Protein AF-0000000071935186 (afdb_homodimer)

Organism: Trichonephila clavipes (NCBI:txid2585209)

Radius of gyration: 25.51 Å; Cα contacts (8 Å, |Δi|>4): 191; chains: 2; bounding box: 42×83×51 Å

InterPro domains:
  IPR032135 Helix-turn-helix domain (DUF4817) [PF16087] (6-55)

pLDDT: mean 78.88, std 28.92, range [22.95, 98.81]

Structure (mmCIF, N/CA/C/O backbone):
data_AF-0000000071935186-model_v1
#
loop_
_entity.id
_entity.type
_entity.pdbx_description
1 polymer 'DUF4817 domain-containing protein'
#
loop_
_atom_site.group_PDB
_atom_site.id
_atom_site.type_symbol
_atom_site.label_atom_id
_atom_site.label_alt_id
_atom_site.label_comp_id
_atom_site.label_asym_id
_atom_site.label_entity_id
_atom_site.label_seq_id
_atom_site.pdbx_PDB_ins_code
_atom_site.Cartn_x
_atom_site.Cartn_y
_atom_site.Cartn_z
_atom_site.occupancy
_atom_site.B_iso_or_equiv
_atom_site.auth_seq_id
_atom_site.auth_comp_id
_atom_site.auth_asym_id
_atom_site.auth_atom_id
_atom_site.pdbx_PDB_model_num
ATOM 1 N N . MET A 1 1 ? -17.812 2.852 3.682 1 84.75 1 MET A N 1
ATOM 2 C CA . MET A 1 1 ? -16.516 3.471 3.885 1 84.75 1 MET A CA 1
ATOM 3 C C . MET A 1 1 ? -15.438 2.414 4.109 1 84.75 1 MET A C 1
ATOM 5 O O . MET A 1 1 ? -15.703 1.366 4.703 1 84.75 1 MET A O 1
ATOM 9 N N . TYR A 1 2 ? -14.375 2.479 3.439 1 95.25 2 TYR A N 1
ATOM 10 C CA . TYR A 1 2 ? -13.266 1.542 3.615 1 95.25 2 TYR A CA 1
ATOM 11 C C . TYR A 1 2 ? -12.367 1.97 4.77 1 95.25 2 TYR A C 1
ATOM 13 O O . TYR A 1 2 ? -12.078 3.156 4.93 1 95.25 2 TYR A O 1
ATOM 21 N N . THR A 1 3 ? -12.078 1.027 5.641 1 96.5 3 THR A N 1
ATOM 22 C CA . THR A 1 3 ? -11.125 1.294 6.711 1 96.5 3 THR A CA 1
ATOM 23 C C . THR A 1 3 ? -9.703 1.368 6.164 1 96.5 3 THR A C 1
ATOM 25 O O . THR A 1 3 ? -9.461 1.026 5.008 1 96.5 3 THR A O 1
ATOM 28 N N . ASN A 1 4 ? -8.766 1.813 7.07 1 96.88 4 ASN A N 1
ATOM 29 C CA . ASN A 1 4 ? -7.359 1.774 6.691 1 96.88 4 ASN A CA 1
ATOM 30 C C . ASN A 1 4 ? -6.906 0.355 6.363 1 96.88 4 ASN A C 1
ATOM 32 O O . ASN A 1 4 ? -6.148 0.146 5.414 1 96.88 4 ASN A O 1
ATOM 36 N N . GLY A 1 5 ? -7.375 -0.571 7.098 1 97.81 5 GLY A N 1
ATOM 37 C CA . GLY A 1 5 ? -7.059 -1.968 6.844 1 97.81 5 GLY A CA 1
ATOM 38 C C . GLY A 1 5 ? -7.559 -2.457 5.5 1 97.81 5 GLY A C 1
ATOM 39 O O . GLY A 1 5 ? -6.891 -3.252 4.832 1 97.81 5 GLY A O 1
ATOM 40 N N . ASP A 1 6 ? -8.719 -1.934 5.098 1 98.06 6 ASP A N 1
ATOM 41 C CA . ASP A 1 6 ? -9.258 -2.289 3.789 1 98.06 6 ASP A CA 1
ATOM 42 C C . ASP A 1 6 ? -8.344 -1.8 2.666 1 98.06 6 ASP A C 1
ATOM 44 O O . ASP A 1 6 ? -8.023 -2.555 1.746 1 98.06 6 ASP A O 1
ATOM 48 N N . TYR A 1 7 ? -7.977 -0.547 2.832 1 98 7 TYR A N 1
ATOM 49 C CA . TYR A 1 7 ? -7.102 0.028 1.815 1 98 7 TYR A CA 1
ATOM 50 C C . TYR A 1 7 ? -5.77 -0.709 1.761 1 98 7 TYR A C 1
ATOM 52 O O . TYR A 1 7 ? -5.25 -0.981 0.676 1 98 7 TYR A O 1
ATOM 60 N N . CYS A 1 8 ? -5.25 -1.02 2.906 1 98.62 8 CYS A N 1
ATOM 61 C CA . CYS A 1 8 ? -4 -1.77 2.949 1 98.62 8 CYS A CA 1
ATOM 62 C C . CYS A 1 8 ? -4.137 -3.102 2.223 1 98.62 8 CYS A C 1
ATOM 64 O O . CYS A 1 8 ? -3.283 -3.463 1.413 1 98.62 8 CYS A O 1
ATOM 66 N N . GLU A 1 9 ? -5.23 -3.826 2.455 1 98.62 9 GLU A N 1
ATOM 67 C CA . GLU A 1 9 ? -5.461 -5.109 1.802 1 98.62 9 GLU A CA 1
ATOM 68 C C . GLU A 1 9 ? -5.621 -4.941 0.294 1 98.62 9 GLU A C 1
ATOM 70 O O . GLU A 1 9 ? -5.172 -5.789 -0.482 1 98.62 9 GLU A O 1
ATOM 75 N N . MET A 1 10 ? -6.242 -3.828 -0.077 1 98.62 10 MET A N 1
ATOM 76 C CA . MET A 1 10 ? -6.387 -3.547 -1.502 1 98.62 10 MET A CA 1
ATOM 77 C C . MET A 1 10 ? -5.023 -3.492 -2.186 1 98.62 10 MET A C 1
ATOM 79 O O . MET A 1 10 ? -4.824 -4.113 -3.232 1 98.62 10 MET A O 1
ATOM 83 N N . VAL A 1 11 ? -4.102 -2.811 -1.555 1 98.81 11 VAL A N 1
ATOM 84 C CA . VAL A 1 11 ? -2.779 -2.621 -2.141 1 98.81 11 VAL A CA 1
ATOM 85 C C . VAL A 1 11 ? -2.006 -3.936 -2.107 1 98.81 11 VAL A C 1
ATOM 87 O O . VAL A 1 11 ? -1.393 -4.328 -3.104 1 98.81 11 VAL A O 1
ATOM 90 N N . LEU A 1 12 ? -2.057 -4.652 -1.034 1 98.75 12 LEU A N 1
ATOM 91 C CA . LEU A 1 12 ? -1.338 -5.91 -0.873 1 98.75 12 LEU A CA 1
ATOM 92 C C . LEU A 1 12 ? -1.823 -6.949 -1.881 1 98.75 12 LEU A C 1
ATOM 94 O O . LEU A 1 12 ? -1.016 -7.633 -2.512 1 98.75 12 LEU A O 1
ATOM 98 N N . LEU A 1 13 ? -3.119 -7.004 -2.055 1 98.81 13 LEU A N 1
ATOM 99 C CA . LEU A 1 13 ? -3.678 -8.008 -2.957 1 98.81 13 LEU A CA 1
ATOM 100 C C . LEU A 1 13 ? -3.393 -7.645 -4.41 1 98.81 13 LEU A C 1
ATOM 102 O O . LEU A 1 13 ? -3.195 -8.531 -5.246 1 98.81 13 LEU A O 1
ATOM 106 N N . TYR A 1 14 ? -3.402 -6.324 -4.645 1 98.75 14 TYR A N 1
ATOM 107 C CA . TYR A 1 14 ? -2.982 -5.887 -5.969 1 98.75 14 TYR A CA 1
ATOM 108 C C . TYR A 1 14 ? -1.567 -6.359 -6.277 1 98.75 14 TYR A C 1
ATOM 110 O O . TYR A 1 14 ? -1.297 -6.852 -7.375 1 98.75 14 TYR A O 1
ATOM 118 N N . GLY A 1 15 ? -0.669 -6.297 -5.34 1 98.56 15 GLY A N 1
ATOM 119 C CA . GLY A 1 15 ? 0.665 -6.859 -5.477 1 98.56 15 GLY A CA 1
ATOM 120 C C . GLY A 1 15 ? 0.664 -8.375 -5.613 1 98.56 15 GLY A C 1
ATOM 121 O O . GLY A 1 15 ? 1.336 -8.922 -6.488 1 98.56 15 GLY A O 1
ATOM 122 N N . GLN A 1 16 ? -0.074 -9.008 -4.805 1 98.62 16 GLN A N 1
ATOM 123 C CA . GLN A 1 16 ? -0.138 -10.461 -4.789 1 98.62 16 GLN A CA 1
ATOM 124 C C . GLN A 1 16 ? -0.593 -11.008 -6.141 1 98.62 16 GLN A C 1
ATOM 126 O O . GLN A 1 16 ? -0.155 -12.078 -6.562 1 98.62 16 GLN A O 1
ATOM 131 N N . CYS A 1 17 ? -1.365 -10.188 -6.781 1 98.31 17 CYS A N 1
ATOM 132 C CA . CYS A 1 17 ? -1.909 -10.594 -8.07 1 98.31 17 CYS A CA 1
ATOM 133 C C . CYS A 1 17 ? -1.073 -10.031 -9.219 1 98.31 17 CYS A C 1
ATOM 135 O O . CYS A 1 17 ? -1.586 -9.812 -10.312 1 98.31 17 CYS A O 1
ATOM 137 N N . ASN A 1 18 ? 0.106 -9.742 -8.953 1 97.31 18 ASN A N 1
ATOM 138 C CA . ASN A 1 18 ? 1.025 -9.211 -9.961 1 97.31 18 ASN A CA 1
ATOM 139 C C . ASN A 1 18 ? 0.45 -7.98 -10.656 1 97.31 18 ASN A C 1
ATOM 141 O O . ASN A 1 18 ? 0.549 -7.852 -11.875 1 97.31 18 ASN A O 1
ATOM 145 N N . ARG A 1 19 ? -0.288 -7.199 -9.961 1 97.19 19 ARG A N 1
ATOM 146 C CA . ARG A 1 19 ? -0.79 -5.891 -10.367 1 97.19 19 ARG A CA 1
ATOM 147 C C . ARG A 1 19 ? -1.906 -6.023 -11.398 1 97.19 19 ARG A C 1
ATOM 149 O O . ARG A 1 19 ? -2.072 -5.156 -12.258 1 97.19 19 ARG A O 1
ATOM 156 N N . ASP A 1 20 ? -2.57 -7.191 -11.305 1 97.81 20 ASP A N 1
ATOM 157 C CA . ASP A 1 20 ? -3.809 -7.359 -12.062 1 97.81 20 ASP A CA 1
ATOM 158 C C . ASP A 1 20 ? -5.012 -6.883 -11.25 1 97.81 20 ASP A C 1
ATOM 160 O O . ASP A 1 20 ? -5.41 -7.527 -10.273 1 97.81 20 ASP A O 1
ATOM 164 N N . LYS A 1 21 ? -5.559 -5.832 -11.734 1 96.38 21 LYS A N 1
ATOM 165 C CA . LYS A 1 21 ? -6.633 -5.18 -10.984 1 96.38 21 LYS A CA 1
ATOM 166 C C . LYS A 1 21 ? -7.848 -6.094 -10.859 1 96.38 21 LYS A C 1
ATOM 168 O O . LYS A 1 21 ? -8.477 -6.148 -9.797 1 96.38 21 LYS A O 1
ATOM 173 N N . ARG A 1 22 ? -8.164 -6.805 -11.922 1 97.31 22 ARG A N 1
ATOM 174 C CA . ARG A 1 22 ? -9.336 -7.68 -11.914 1 97.31 22 ARG A CA 1
ATOM 175 C C . ARG A 1 22 ? -9.148 -8.836 -10.938 1 97.31 22 ARG A C 1
ATOM 177 O O . ARG A 1 22 ? -10.047 -9.148 -10.156 1 97.31 22 ARG A O 1
ATOM 184 N N . GLU A 1 23 ? -8 -9.406 -11.008 1 98.31 23 GLU A N 1
ATOM 185 C CA . GLU A 1 23 ? -7.715 -10.516 -10.102 1 98.31 23 GLU A CA 1
ATOM 186 C C . GLU A 1 23 ? -7.676 -10.047 -8.648 1 98.31 23 GLU A C 1
ATOM 188 O O . GLU A 1 23 ? -8.133 -10.758 -7.75 1 98.31 23 GLU A O 1
ATOM 193 N N . ALA A 1 24 ? -7.152 -8.859 -8.438 1 98.56 24 ALA A N 1
ATOM 194 C CA . ALA A 1 24 ? -7.039 -8.32 -7.086 1 98.56 24 ALA A CA 1
ATOM 195 C C . ALA A 1 24 ? -8.414 -8.133 -6.453 1 98.56 24 ALA A C 1
ATOM 197 O O . ALA A 1 24 ? -8.617 -8.484 -5.289 1 98.56 24 ALA A O 1
ATOM 198 N N . VAL A 1 25 ? -9.367 -7.586 -7.215 1 98.44 25 VAL A N 1
ATOM 199 C CA . VAL A 1 25 ? -10.711 -7.332 -6.699 1 98.44 25 VAL A CA 1
ATOM 200 C C . VAL A 1 25 ? -11.422 -8.656 -6.434 1 98.44 25 VAL A C 1
ATOM 202 O O . VAL A 1 25 ? -12.102 -8.805 -5.414 1 98.44 25 VAL A O 1
ATOM 205 N N . ARG A 1 26 ? -11.258 -9.617 -7.324 1 98.44 26 ARG A N 1
ATOM 206 C CA . ARG A 1 26 ? -11.844 -10.938 -7.141 1 98.44 26 ARG A CA 1
ATOM 207 C C . ARG A 1 26 ? -11.289 -11.609 -5.891 1 98.44 26 ARG A C 1
ATOM 209 O O . ARG A 1 26 ? -12.047 -12.164 -5.086 1 98.44 26 ARG A O 1
ATOM 216 N N . LEU A 1 27 ? -10.023 -11.523 -5.746 1 98.56 27 LEU A N 1
ATOM 217 C CA . LEU A 1 27 ? -9.375 -12.148 -4.598 1 98.56 27 LEU A CA 1
ATOM 218 C C . LEU A 1 27 ? -9.805 -11.477 -3.299 1 98.56 27 LEU A C 1
ATOM 220 O O . LEU A 1 27 ? -9.992 -12.148 -2.283 1 98.56 27 LEU A O 1
ATOM 224 N N . 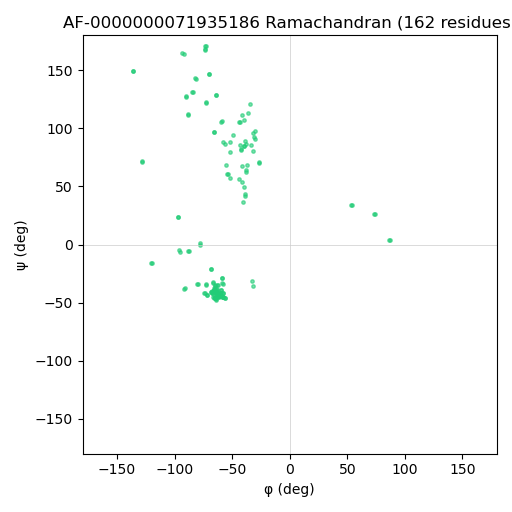TYR A 1 28 ? -9.938 -10.141 -3.324 1 98.56 28 TYR A N 1
ATOM 225 C CA . TYR A 1 28 ? -10.438 -9.43 -2.152 1 98.56 28 TYR A CA 1
ATOM 226 C C . TYR A 1 28 ? -11.805 -9.961 -1.729 1 98.56 28 TYR A C 1
ATOM 228 O O . TYR A 1 28 ? -12.039 -10.203 -0.542 1 98.56 28 TYR A O 1
ATOM 236 N N . ALA A 1 29 ? -12.68 -10.141 -2.67 1 98.44 29 ALA A N 1
ATOM 237 C CA . ALA A 1 29 ? -14.031 -10.625 -2.402 1 98.44 29 ALA A CA 1
ATOM 238 C C . ALA A 1 29 ? -14 -12.039 -1.821 1 98.44 29 ALA A C 1
ATOM 240 O O . ALA A 1 29 ? -14.805 -12.375 -0.949 1 98.44 29 ALA A O 1
ATOM 241 N N . ILE A 1 30 ? -13.117 -12.883 -2.301 1 98.5 30 ILE A N 1
ATOM 242 C CA . ILE A 1 30 ? -12.969 -14.258 -1.832 1 98.5 30 ILE A CA 1
ATOM 243 C C . ILE A 1 30 ? -12.453 -14.258 -0.395 1 98.5 30 ILE A C 1
ATOM 245 O O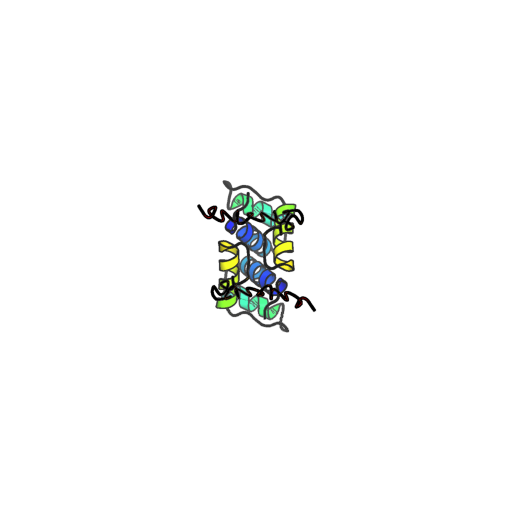 . ILE A 1 30 ? -12.969 -14.992 0.454 1 98.5 30 ILE A O 1
ATOM 249 N N . LYS A 1 31 ? -11.531 -13.383 -0.067 1 98.19 31 LYS A N 1
ATOM 250 C CA . LYS A 1 31 ? -10.867 -13.367 1.234 1 98.19 31 LYS A CA 1
ATOM 251 C C . LYS A 1 31 ? -11.734 -12.68 2.283 1 98.19 31 LYS A C 1
ATOM 253 O O . LYS A 1 31 ? -11.688 -13.031 3.465 1 98.19 31 LYS A O 1
ATOM 258 N N . PHE A 1 32 ? -12.438 -11.703 1.792 1 97.88 32 PHE A N 1
ATOM 259 C CA . PHE A 1 32 ? -13.242 -10.914 2.723 1 97.88 32 PHE A CA 1
ATOM 260 C C . PHE A 1 32 ? -14.68 -10.812 2.248 1 97.88 32 PHE A C 1
ATOM 262 O O . PHE A 1 32 ? -15.172 -9.719 1.945 1 97.88 32 PHE A O 1
ATOM 269 N N . PRO A 1 33 ? -15.492 -11.922 2.314 1 97.56 33 PRO A N 1
ATOM 270 C CA . PRO A 1 33 ? -16.828 -11.953 1.738 1 97.56 33 PRO A CA 1
ATOM 271 C C . PRO A 1 33 ? -17.812 -11.047 2.48 1 97.56 33 PRO A C 1
ATOM 273 O O . PRO A 1 33 ? -18.812 -10.594 1.901 1 97.56 33 PRO A O 1
ATOM 276 N N . SER A 1 34 ? -17.5 -10.734 3.684 1 97.19 34 SER A N 1
ATOM 277 C CA . SER A 1 34 ? -18.453 -9.977 4.492 1 97.19 34 SER A CA 1
ATOM 278 C C . SER A 1 34 ? -18.156 -8.484 4.449 1 97.19 34 SER A C 1
ATOM 280 O O . SER A 1 34 ? -18.906 -7.672 4.988 1 97.19 34 SER A O 1
ATOM 282 N N . ARG A 1 35 ? -17.094 -8.141 3.816 1 96.69 35 ARG A N 1
ATOM 283 C CA . ARG A 1 35 ? -16.719 -6.734 3.736 1 96.69 35 ARG A CA 1
ATOM 284 C C . ARG A 1 35 ? -17.266 -6.094 2.463 1 96.69 35 ARG A C 1
ATOM 286 O O . ARG A 1 35 ? -17.797 -6.785 1.6 1 96.69 35 ARG A O 1
ATOM 293 N N . ARG A 1 36 ? -17.234 -4.695 2.512 1 96.81 36 ARG A N 1
ATOM 294 C CA . ARG A 1 36 ? -17.516 -3.994 1.264 1 96.81 36 ARG A CA 1
ATOM 295 C C . ARG A 1 36 ? -16.453 -4.293 0.219 1 96.81 36 ARG A C 1
ATOM 297 O O . ARG A 1 36 ? -15.25 -4.203 0.506 1 96.81 36 ARG A O 1
ATOM 304 N N . HIS A 1 37 ? -16.922 -4.691 -0.961 1 97.69 37 HIS A N 1
ATOM 305 C CA . HIS A 1 37 ? -15.969 -5.027 -2.021 1 97.69 37 HIS A CA 1
ATOM 306 C C . HIS A 1 37 ? -15.641 -3.805 -2.869 1 97.69 37 HIS A C 1
ATOM 308 O O . HIS A 1 37 ? -16.547 -3.117 -3.355 1 97.69 37 HIS A O 1
ATOM 314 N N . PRO A 1 38 ? -14.375 -3.549 -2.996 1 97.62 38 PRO A N 1
ATOM 315 C CA . PRO A 1 38 ? -14 -2.426 -3.859 1 97.62 38 PRO A CA 1
ATOM 316 C C . PRO A 1 38 ? -14.25 -2.713 -5.34 1 97.62 38 PRO A C 1
ATOM 318 O O . PRO A 1 38 ? -14.164 -3.865 -5.77 1 97.62 38 PRO A O 1
ATOM 321 N N . SER A 1 39 ? -14.586 -1.686 -6.043 1 96.69 39 SER A N 1
ATOM 322 C CA . SER A 1 39 ? -14.555 -1.789 -7.496 1 96.69 39 SER A CA 1
ATOM 323 C C . SER A 1 39 ? -13.125 -1.791 -8.023 1 96.69 39 SER A C 1
ATOM 325 O O . SER A 1 39 ? -12.18 -1.485 -7.285 1 96.69 39 SER A O 1
ATOM 327 N N . TYR A 1 40 ? -12.984 -2.131 -9.289 1 95.81 40 TYR A N 1
ATOM 328 C CA . TYR A 1 40 ? -11.672 -2.064 -9.93 1 95.81 40 TYR A CA 1
ATOM 329 C C . TYR A 1 40 ? -11.102 -0.655 -9.852 1 95.81 40 TYR A C 1
ATOM 331 O O . TYR A 1 40 ? -9.898 -0.476 -9.633 1 95.81 40 TYR A O 1
ATOM 339 N N . PHE A 1 41 ? -12.031 0.281 -9.922 1 95.25 41 PHE A N 1
ATOM 340 C CA . PHE A 1 41 ? -11.617 1.679 -9.922 1 95.25 41 PHE A CA 1
ATOM 341 C C . PHE A 1 41 ? -11.164 2.111 -8.531 1 95.25 41 PHE A C 1
ATOM 343 O O . PHE A 1 41 ? -10.156 2.807 -8.391 1 95.25 41 PHE A O 1
ATOM 350 N N . THR A 1 42 ? -11.914 1.67 -7.543 1 96.12 42 THR A N 1
ATOM 351 C CA . THR A 1 42 ? -11.562 2.016 -6.168 1 96.12 42 THR A CA 1
ATOM 352 C C . THR A 1 42 ? -10.18 1.467 -5.809 1 96.12 42 THR A C 1
ATOM 354 O O . THR A 1 42 ? -9.359 2.172 -5.215 1 96.12 42 THR A O 1
ATOM 357 N N . ASN A 1 43 ? -9.922 0.244 -6.223 1 97.5 43 ASN A N 1
ATOM 358 C CA . ASN A 1 43 ? -8.633 -0.38 -5.957 1 97.5 43 ASN A CA 1
ATOM 359 C C . ASN A 1 43 ? -7.5 0.348 -6.672 1 97.5 43 ASN A C 1
ATOM 361 O O . ASN A 1 43 ? -6.48 0.673 -6.059 1 97.5 43 ASN A O 1
ATOM 365 N N . ALA A 1 44 ? -7.754 0.637 -7.91 1 96.56 44 ALA A N 1
ATOM 366 C CA . ALA A 1 44 ? -6.742 1.318 -8.711 1 96.56 44 ALA A CA 1
ATOM 367 C C . ALA A 1 44 ? -6.438 2.703 -8.148 1 96.56 44 ALA A C 1
ATOM 369 O O . ALA A 1 44 ? -5.273 3.109 -8.078 1 96.56 44 ALA A O 1
ATOM 370 N N . SER A 1 45 ? -7.473 3.336 -7.762 1 96.81 45 SER A N 1
ATOM 371 C CA . SER A 1 45 ? -7.316 4.684 -7.223 1 96.81 45 SER A CA 1
ATOM 372 C C . SER A 1 45 ? -6.547 4.668 -5.91 1 96.81 45 SER A C 1
ATOM 374 O O . SER A 1 45 ? -5.73 5.559 -5.648 1 96.81 45 SER A O 1
ATOM 376 N N . ALA A 1 46 ? -6.812 3.705 -5.105 1 97.69 46 ALA A N 1
ATOM 377 C CA . ALA A 1 46 ? -6.109 3.58 -3.832 1 97.69 46 ALA A CA 1
ATOM 378 C C . ALA A 1 46 ? -4.609 3.396 -4.047 1 97.69 46 ALA A C 1
ATOM 380 O O . ALA A 1 46 ? -3.797 4.059 -3.398 1 97.69 46 ALA A O 1
ATOM 381 N N . VAL A 1 47 ? -4.273 2.541 -5.004 1 98.5 47 VAL A N 1
ATOM 382 C CA . VAL A 1 47 ? -2.871 2.26 -5.301 1 98.5 47 VAL A CA 1
ATOM 383 C C . VAL A 1 47 ? -2.207 3.506 -5.883 1 98.5 47 VAL A C 1
ATOM 385 O O . VAL A 1 47 ? -1.089 3.857 -5.496 1 98.5 47 VAL A O 1
ATOM 388 N N . GLN A 1 48 ? -2.912 4.145 -6.758 1 98.25 48 GLN A N 1
ATOM 389 C CA . GLN A 1 48 ? -2.377 5.348 -7.391 1 98.25 48 GLN A CA 1
ATOM 390 C C . GLN A 1 48 ? -2.145 6.453 -6.363 1 98.25 48 GLN A C 1
ATOM 392 O O . GLN A 1 48 ? -1.12 7.137 -6.398 1 98.25 48 GLN A O 1
ATOM 397 N N . ARG A 1 49 ? -3.076 6.598 -5.48 1 97.88 49 ARG A N 1
ATOM 398 C CA . ARG A 1 49 ? -2.936 7.625 -4.449 1 97.88 49 ARG A CA 1
ATOM 399 C C . ARG A 1 49 ? -1.752 7.324 -3.537 1 97.88 49 ARG A C 1
ATOM 401 O O . ARG A 1 49 ? -0.98 8.227 -3.197 1 97.88 49 ARG A O 1
ATOM 408 N N . LEU A 1 50 ? -1.619 6.082 -3.217 1 98.25 50 LEU A N 1
ATOM 409 C CA . LEU A 1 50 ? -0.478 5.68 -2.4 1 98.25 50 LEU A CA 1
ATOM 410 C C . LEU A 1 50 ? 0.834 6.012 -3.104 1 98.25 50 LEU A C 1
ATOM 412 O O . LEU A 1 50 ? 1.761 6.535 -2.482 1 98.25 50 LEU A O 1
ATOM 416 N N . HIS A 1 51 ? 0.859 5.758 -4.363 1 98.31 51 HIS A N 1
ATOM 417 C CA . HIS A 1 51 ? 2.059 5.988 -5.16 1 98.31 51 HIS A CA 1
ATOM 418 C C . HIS A 1 51 ? 2.383 7.477 -5.25 1 98.31 51 HIS A C 1
ATOM 420 O O . HIS A 1 51 ? 3.551 7.867 -5.191 1 98.31 51 HIS A O 1
ATOM 426 N N . GLN A 1 52 ? 1.347 8.312 -5.254 1 97.56 52 GLN A N 1
ATOM 427 C CA . GLN A 1 52 ? 1.524 9.734 -5.5 1 97.56 52 GLN A CA 1
ATOM 428 C C . GLN A 1 52 ? 1.731 10.5 -4.195 1 97.56 52 GLN A C 1
ATOM 430 O O . GLN A 1 52 ? 2.512 11.453 -4.145 1 97.56 52 GLN A O 1
ATOM 435 N N . THR A 1 53 ? 1.01 10.07 -3.125 1 96.06 53 THR A N 1
ATOM 436 C CA . THR A 1 53 ? 0.969 10.922 -1.942 1 96.06 53 THR A CA 1
ATOM 437 C C . THR A 1 53 ? 1.53 10.195 -0.727 1 96.06 53 THR A C 1
ATOM 439 O O . THR A 1 53 ? 1.805 10.812 0.304 1 96.06 53 THR A O 1
ATOM 442 N N . GLY A 1 54 ? 1.65 8.875 -0.816 1 97.19 54 GLY A N 1
ATOM 443 C CA . GLY A 1 54 ? 2.049 8.078 0.329 1 97.19 54 GLY A CA 1
ATOM 444 C C . GLY A 1 54 ? 0.882 7.664 1.206 1 97.19 54 GLY A C 1
ATOM 445 O O . GLY A 1 54 ? 1.071 7.016 2.238 1 97.19 54 GLY A O 1
ATOM 446 N N . SER A 1 55 ? -0.334 8.039 0.708 1 97.19 55 SER A N 1
ATOM 447 C CA . SER A 1 55 ? -1.562 7.746 1.44 1 97.19 55 SER A CA 1
ATOM 448 C C . SER A 1 55 ? -2.652 7.227 0.509 1 97.19 55 SER A C 1
ATOM 450 O O . SER A 1 55 ? -2.711 7.609 -0.661 1 97.19 55 SER A O 1
ATOM 452 N N . CYS A 1 56 ? -3.5 6.363 1.081 1 97.38 56 CYS A N 1
ATOM 453 C CA . CYS A 1 56 ? -4.625 5.863 0.296 1 97.38 56 CYS A CA 1
ATOM 454 C C . CYS A 1 56 ? -5.828 6.793 0.417 1 97.38 56 CYS A C 1
ATOM 456 O O . CYS A 1 56 ? -6.816 6.629 -0.3 1 97.38 56 CYS A O 1
ATOM 458 N N . HIS A 1 57 ? -5.695 7.785 1.265 1 93.31 57 HIS A N 1
ATOM 459 C CA . HIS A 1 57 ? -6.828 8.672 1.505 1 93.31 57 HIS A CA 1
ATOM 460 C C . HIS A 1 57 ? -6.922 9.75 0.427 1 93.31 57 HIS A C 1
ATOM 462 O O . HIS A 1 57 ? -5.902 10.273 -0.027 1 93.31 57 HIS A O 1
ATOM 468 N N . ARG A 1 58 ? -8.172 9.945 0.203 1 87.25 58 ARG A N 1
ATOM 469 C CA . ARG A 1 58 ? -8.422 11.086 -0.67 1 87.25 58 ARG A CA 1
ATOM 470 C C . ARG A 1 58 ? -8.172 12.406 0.063 1 87.25 58 ARG A C 1
ATOM 472 O O . ARG A 1 58 ? -8.539 12.547 1.23 1 87.25 58 ARG A O 1
ATOM 479 N N . ARG A 1 59 ? -7.309 13.203 -0.444 1 73.69 59 ARG A N 1
ATOM 480 C CA . ARG A 1 59 ? -7.152 14.523 0.151 1 73.69 59 ARG A CA 1
ATOM 481 C C . ARG A 1 59 ? -8.406 15.367 -0.042 1 73.69 59 ARG A C 1
ATOM 483 O O . ARG A 1 59 ? -8.938 15.453 -1.152 1 73.69 59 ARG A O 1
ATOM 490 N N . ILE A 1 60 ? -9.211 15.367 0.952 1 63.03 60 ILE A N 1
ATOM 491 C CA . ILE A 1 60 ? -10.328 16.297 0.834 1 63.03 60 ILE A CA 1
ATOM 492 C C . ILE A 1 60 ? -9.805 17.719 0.675 1 63.03 60 ILE A C 1
ATOM 494 O O . ILE A 1 60 ? -8.914 18.156 1.419 1 63.03 60 ILE A O 1
ATOM 498 N N . PRO A 1 61 ? -9.938 18.188 -0.552 1 56.41 61 PRO A N 1
ATOM 499 C CA . PRO A 1 61 ? -9.484 19.578 -0.671 1 56.41 61 PRO A CA 1
ATOM 500 C C . PRO A 1 61 ? -9.961 20.453 0.486 1 56.41 61 PRO A C 1
ATOM 502 O O . PRO A 1 61 ? -11.047 20.219 1.025 1 56.41 61 PRO A O 1
ATOM 505 N N . LEU A 1 62 ? -9 20.734 1.351 1 49.44 62 LEU A N 1
ATOM 506 C CA . LEU A 1 62 ? -9.422 21.75 2.309 1 49.44 62 LEU A CA 1
ATOM 507 C C . LEU A 1 62 ? -10.422 22.703 1.674 1 49.44 62 LEU A C 1
ATOM 509 O O . LEU A 1 62 ? -10.211 23.188 0.554 1 49.44 62 LEU A O 1
ATOM 513 N N . SER A 1 63 ? -11.641 22.344 1.856 1 49.91 63 SER A N 1
ATOM 514 C CA . SER A 1 63 ? -12.562 23.375 1.423 1 49.91 63 SER A CA 1
ATOM 515 C C . SER A 1 63 ? -11.953 24.766 1.618 1 49.91 63 SER A C 1
ATOM 517 O O . SER A 1 63 ? -11.453 25.078 2.697 1 49.91 63 SER A O 1
ATOM 519 N N . ARG A 1 64 ? -11.398 25.281 0.644 1 47.84 64 ARG A N 1
ATOM 520 C CA . ARG A 1 64 ? -10.984 26.672 0.733 1 47.84 64 ARG A CA 1
ATOM 521 C C . ARG A 1 64 ? -11.938 27.469 1.618 1 47.84 64 ARG A C 1
ATOM 523 O O . ARG A 1 64 ? -11.656 28.609 1.982 1 47.84 64 ARG A O 1
ATOM 530 N N . ASP A 1 65 ? -13.219 27 1.575 1 43.5 65 ASP A N 1
ATOM 531 C CA . ASP A 1 65 ? -14.203 27.953 2.08 1 43.5 65 ASP A CA 1
ATOM 532 C C . ASP A 1 65 ? -14.195 27.984 3.605 1 43.5 65 ASP A C 1
ATOM 534 O O . ASP A 1 65 ? -15.219 28.297 4.23 1 43.5 65 ASP A O 1
ATOM 538 N N . THR A 1 66 ? -13.367 27.25 4.246 1 40.81 66 THR A N 1
ATOM 539 C CA . THR A 1 66 ? -13.664 27.609 5.625 1 40.81 66 THR A CA 1
ATOM 540 C C . THR A 1 66 ? -13.531 29.125 5.828 1 40.81 66 THR A C 1
ATOM 542 O O . THR A 1 66 ? -12.438 29.688 5.668 1 40.81 66 THR A O 1
ATOM 545 N N . PRO A 1 67 ? -14.539 29.906 5.574 1 38 67 PRO A N 1
ATOM 546 C CA . PRO A 1 67 ? -14.516 31.328 5.93 1 38 67 PRO A CA 1
ATOM 547 C C . PRO A 1 67 ? -13.867 31.578 7.293 1 38 67 PRO A C 1
ATOM 549 O O . PRO A 1 67 ? -14.164 30.875 8.258 1 38 67 PRO A O 1
ATOM 552 N N . LEU A 1 68 ? -12.586 31.688 7.348 1 36 68 LEU A N 1
ATOM 553 C CA . LEU A 1 68 ? -12.047 32.312 8.562 1 36 68 LEU A CA 1
ATOM 554 C C . LEU A 1 68 ? -13.055 33.25 9.188 1 36 68 LEU A C 1
ATOM 556 O O . LEU A 1 68 ? -13.406 34.281 8.594 1 36 68 LEU A O 1
ATOM 560 N N . ALA A 1 69 ? -14.117 32.719 9.781 1 32.88 69 ALA A N 1
ATOM 561 C CA . ALA A 1 69 ? -14.977 33.594 10.57 1 32.88 69 ALA A CA 1
ATOM 562 C C . ALA A 1 69 ? -14.156 34.625 11.344 1 32.88 69 ALA A C 1
ATOM 564 O O . ALA A 1 69 ? -13.266 34.25 12.117 1 32.88 69 ALA A O 1
ATOM 565 N N . ASP A 1 70 ? -13.812 35.781 10.789 1 33.34 70 ASP A N 1
ATOM 566 C CA . ASP A 1 70 ? -13.398 37 11.477 1 33.34 70 ASP A CA 1
ATOM 567 C C . ASP A 1 70 ? -14.203 37.219 12.75 1 33.34 70 ASP A C 1
ATOM 569 O O . ASP A 1 70 ? -15.352 37.688 12.703 1 33.34 70 ASP A O 1
ATOM 573 N N . THR A 1 71 ? -14.438 36.219 13.539 1 30.12 71 THR A N 1
ATOM 574 C CA . THR A 1 71 ? -15.086 36.594 14.805 1 30.12 71 THR A CA 1
ATOM 575 C C . THR A 1 71 ? -14.297 37.656 15.539 1 30.12 71 THR A C 1
ATOM 577 O O . THR A 1 71 ? -13.203 37.375 16.062 1 30.12 71 THR A O 1
ATOM 580 N N . ARG A 1 72 ? -14.086 38.875 14.945 1 29.25 72 ARG A N 1
ATOM 581 C CA . ARG A 1 72 ? -13.867 40.125 15.664 1 29.25 72 ARG A CA 1
ATOM 582 C C . ARG A 1 72 ? -14.734 40.219 16.922 1 29.25 72 ARG A C 1
ATOM 584 O O . ARG A 1 72 ? -15.961 40.312 16.828 1 29.25 72 ARG A O 1
ATOM 591 N N . LEU A 1 73 ? -14.562 39.406 17.875 1 30.06 73 LEU A N 1
ATOM 592 C CA . LEU A 1 73 ? -15.078 39.656 19.203 1 30.06 73 LEU A CA 1
ATOM 593 C C . LEU A 1 73 ? -14.859 41.125 19.609 1 30.06 73 LEU A C 1
ATOM 595 O O . LEU A 1 73 ? -13.727 41.594 19.547 1 30.06 73 LEU A O 1
ATOM 599 N N . GLY A 1 74 ? -15.719 42.031 19.188 1 27.08 74 GLY A N 1
ATOM 600 C CA . GLY A 1 74 ? -15.938 43.406 19.625 1 27.08 74 GLY A CA 1
ATOM 601 C C . GLY A 1 74 ? -15.703 43.594 21.109 1 27.08 74 GLY A C 1
ATOM 602 O O . GLY A 1 74 ? -16.188 42.812 21.922 1 27.08 74 GLY A O 1
ATOM 603 N N . CYS A 1 75 ? -14.453 43.844 21.562 1 25.67 75 CYS A N 1
ATOM 604 C CA . CYS A 1 75 ? -14.141 44.344 22.891 1 25.67 75 CYS A CA 1
ATOM 605 C C . CYS A 1 75 ? -15.133 45.438 23.297 1 25.67 75 CYS A C 1
ATOM 607 O O . CYS A 1 75 ? -15.195 46.5 22.656 1 25.67 75 CYS A O 1
ATOM 609 N N . TYR A 1 76 ? -16.422 45.094 23.516 1 24.06 76 TYR A N 1
ATOM 610 C CA . TYR A 1 76 ? -17.359 46.094 24.062 1 24.06 76 TYR A CA 1
ATOM 611 C C . TYR A 1 76 ? -16.766 46.781 25.297 1 24.06 76 TYR A C 1
ATOM 613 O O . TYR A 1 76 ? -16.156 46.125 26.141 1 24.06 76 TYR A O 1
ATOM 621 N N . LYS A 1 77 ? -16.125 47.938 25.109 1 26.91 77 LYS A N 1
ATOM 622 C CA . LYS A 1 77 ? -15.719 48.938 26.062 1 26.91 77 LYS A CA 1
ATOM 623 C C . LYS A 1 77 ? -16.828 49.219 27.062 1 26.91 77 LYS A C 1
ATOM 625 O O . LYS A 1 77 ? -17.859 49.812 26.719 1 26.91 77 LYS A O 1
ATOM 630 N N . LEU A 1 78 ? -17.328 48.188 27.781 1 26.23 78 LEU A N 1
ATOM 631 C CA . LEU A 1 78 ? -18.219 48.594 28.859 1 26.23 78 LEU A CA 1
ATOM 632 C C . LEU A 1 78 ? -17.531 49.594 29.797 1 26.23 78 LEU A C 1
ATOM 634 O O . LEU A 1 78 ? -16.562 49.25 30.469 1 26.23 78 LEU A O 1
ATOM 638 N N . CYS A 1 79 ? -17.266 50.812 29.281 1 23.89 79 CYS A N 1
ATOM 639 C CA . CYS A 1 79 ? -17 51.938 30.156 1 23.89 79 CYS A CA 1
ATOM 640 C C . CYS A 1 79 ? -18.094 52.094 31.219 1 23.89 79 CYS A C 1
ATOM 642 O O . CYS A 1 79 ? -19.266 52.25 30.891 1 23.89 79 CYS A O 1
ATOM 644 N N . PRO A 1 80 ? -18 51.312 32.219 1 28.53 80 PRO A N 1
ATOM 645 C CA . PRO A 1 80 ? -18.938 51.656 33.312 1 28.53 80 PRO A CA 1
ATOM 646 C C . PRO A 1 80 ? -19.031 53.156 33.562 1 28.53 80 PRO A C 1
ATOM 648 O O . PRO A 1 80 ? -18.094 53.875 33.25 1 28.53 80 PRO A O 1
ATOM 651 N N . GLY A 1 81 ? -20.172 53.781 33.25 1 24.39 81 GLY A N 1
ATOM 652 C CA . GLY A 1 81 ? -20.594 55.125 33.719 1 24.39 81 GLY A CA 1
ATOM 653 C C . GLY A 1 81 ? -20.141 55.438 35.125 1 24.39 81 GLY A C 1
ATOM 654 O O . GLY A 1 81 ? -19.906 54.531 35.938 1 24.39 81 GLY A O 1
ATOM 655 N N . SER A 1 82 ? -19.391 56.469 35.25 1 26.94 82 SER A N 1
ATOM 656 C CA . SER A 1 82 ? -19.156 57.312 36.438 1 26.94 82 SER A CA 1
ATOM 657 C C . SER A 1 82 ? -20.438 57.562 37.219 1 26.94 82 SER A C 1
ATOM 659 O O . SER A 1 82 ? -20.406 58.125 38.312 1 26.94 82 SER A O 1
ATOM 661 N N . SER A 1 83 ? -21.453 56.656 37.406 1 23.75 83 SER A N 1
ATOM 662 C CA . SER A 1 83 ? -21.906 57.156 38.688 1 23.75 83 SER A CA 1
ATOM 663 C C . SER A 1 83 ? -20.953 56.781 39.844 1 23.75 83 SER A C 1
ATOM 665 O O . SER A 1 83 ? -20.219 55.812 39.719 1 23.75 83 SER A O 1
ATOM 667 N N . MET B 1 1 ? 16.172 9.133 1.927 1 84.75 1 MET B N 1
ATOM 668 C CA . MET B 1 1 ? 14.734 9.305 2.121 1 84.75 1 MET B CA 1
ATOM 669 C C . MET B 1 1 ? 13.945 8.547 1.059 1 84.75 1 MET B C 1
ATOM 671 O O . MET B 1 1 ? 14.398 8.414 -0.079 1 84.75 1 MET B O 1
ATOM 675 N N . TYR B 1 2 ? 12.961 7.809 1.434 1 95.44 2 TYR B N 1
ATOM 676 C CA . TYR B 1 2 ? 12.125 7.074 0.49 1 95.44 2 TYR B CA 1
ATOM 677 C C . TYR B 1 2 ? 11.016 7.961 -0.061 1 95.44 2 TYR B C 1
ATOM 679 O O . TYR B 1 2 ? 10.414 8.742 0.679 1 95.44 2 TYR B O 1
ATOM 687 N N . THR B 1 3 ? 10.875 7.945 -1.37 1 96.5 3 THR B N 1
ATOM 688 C CA . THR B 1 3 ? 9.773 8.664 -1.993 1 96.5 3 THR B CA 1
ATOM 689 C C . THR B 1 3 ? 8.453 7.93 -1.753 1 96.5 3 THR B C 1
ATOM 691 O O . THR B 1 3 ? 8.445 6.797 -1.272 1 96.5 3 THR B O 1
ATOM 694 N N . ASN B 1 4 ? 7.332 8.625 -2.129 1 96.81 4 ASN B N 1
ATOM 695 C CA . ASN B 1 4 ? 6.035 7.957 -2.08 1 96.81 4 ASN B CA 1
ATOM 696 C C . ASN B 1 4 ? 6.008 6.719 -2.971 1 96.81 4 ASN B C 1
ATOM 698 O O . ASN B 1 4 ? 5.449 5.688 -2.592 1 96.81 4 ASN B O 1
ATOM 702 N N . GLY B 1 5 ? 6.609 6.816 -4.09 1 97.88 5 GLY B N 1
ATOM 703 C CA . GLY B 1 5 ? 6.699 5.684 -4.996 1 97.88 5 GLY B CA 1
ATOM 704 C C . GLY B 1 5 ? 7.465 4.512 -4.41 1 97.88 5 GLY B C 1
ATOM 705 O O . GLY B 1 5 ? 7.105 3.354 -4.641 1 97.88 5 GLY B O 1
ATOM 706 N N . ASP B 1 6 ? 8.492 4.836 -3.619 1 98.06 6 ASP B N 1
ATOM 707 C CA . ASP B 1 6 ? 9.258 3.781 -2.957 1 98.06 6 ASP B CA 1
ATOM 708 C C . ASP B 1 6 ? 8.391 3.016 -1.962 1 98.06 6 ASP B C 1
ATOM 710 O O . ASP B 1 6 ? 8.391 1.782 -1.953 1 98.06 6 ASP B O 1
ATOM 714 N N . TYR B 1 7 ? 7.684 3.824 -1.194 1 98.06 7 TYR B N 1
ATOM 715 C CA . TYR B 1 7 ? 6.816 3.199 -0.201 1 98.06 7 TYR B CA 1
ATOM 716 C C . TYR B 1 7 ? 5.738 2.357 -0.872 1 98.06 7 TYR B C 1
ATOM 718 O O . TYR B 1 7 ? 5.438 1.251 -0.422 1 98.06 7 TYR B O 1
ATOM 726 N N . CYS B 1 8 ? 5.188 2.875 -1.909 1 98.62 8 CYS B N 1
ATOM 727 C CA . CYS B 1 8 ? 4.18 2.117 -2.645 1 98.62 8 CYS B CA 1
ATOM 728 C C . CYS B 1 8 ? 4.746 0.792 -3.139 1 98.62 8 CYS B C 1
ATOM 730 O O . CYS B 1 8 ? 4.121 -0.256 -2.973 1 98.62 8 CYS B O 1
ATOM 732 N N . GLU B 1 9 ? 5.961 0.809 -3.701 1 98.69 9 GLU B N 1
ATOM 733 C CA . GLU B 1 9 ? 6.598 -0.407 -4.195 1 98.69 9 GLU B CA 1
ATOM 734 C C . GLU B 1 9 ? 6.887 -1.381 -3.057 1 98.69 9 GLU B C 1
ATOM 736 O O . GLU B 1 9 ? 6.77 -2.596 -3.229 1 98.69 9 GLU B O 1
ATOM 741 N N . MET B 1 10 ? 7.23 -0.803 -1.906 1 98.69 10 MET B N 1
ATOM 742 C CA . MET B 1 10 ? 7.465 -1.649 -0.74 1 98.69 10 MET B CA 1
ATOM 743 C C . MET B 1 10 ? 6.227 -2.48 -0.414 1 98.69 10 MET B C 1
ATOM 745 O O . MET B 1 10 ? 6.324 -3.689 -0.206 1 98.69 10 MET B O 1
ATOM 749 N N . VAL B 1 11 ? 5.09 -1.83 -0.439 1 98.81 11 VAL B N 1
ATOM 750 C CA . VAL B 1 11 ? 3.846 -2.494 -0.071 1 98.81 11 VAL B CA 1
ATOM 751 C C . VAL B 1 11 ? 3.445 -3.484 -1.163 1 98.81 11 VAL B C 1
ATOM 753 O O . VAL B 1 11 ? 3.082 -4.625 -0.873 1 98.81 11 VAL B O 1
ATOM 756 N N . LEU B 1 12 ? 3.553 -3.113 -2.396 1 98.75 12 LEU B N 1
ATOM 757 C CA . LEU B 1 12 ? 3.174 -3.959 -3.525 1 98.75 12 LEU B CA 1
ATOM 758 C C . LEU B 1 12 ? 4.031 -5.219 -3.57 1 98.75 12 LEU B C 1
ATOM 760 O O . LEU B 1 12 ? 3.51 -6.32 -3.762 1 98.75 12 LEU B O 1
ATOM 764 N N . LEU B 1 13 ? 5.309 -5.047 -3.342 1 98.81 13 LEU B N 1
ATOM 765 C CA . LEU B 1 13 ? 6.211 -6.188 -3.426 1 98.81 13 LEU B CA 1
ATOM 766 C C . LEU B 1 13 ? 6.02 -7.125 -2.236 1 98.81 13 LEU B C 1
ATOM 768 O O . LEU B 1 13 ? 6.16 -8.344 -2.371 1 98.81 13 LEU B O 1
ATOM 772 N N . TYR B 1 14 ? 5.707 -6.492 -1.103 1 98.75 14 TYR B N 1
ATOM 773 C CA . TYR B 1 14 ? 5.348 -7.316 0.046 1 98.75 14 TYR B CA 1
ATOM 774 C C . TYR B 1 14 ? 4.152 -8.211 -0.274 1 98.75 14 TYR B C 1
ATOM 776 O O . TYR B 1 14 ? 4.152 -9.398 0.049 1 98.75 14 TYR B O 1
ATOM 784 N N . GLY B 1 15 ? 3.166 -7.695 -0.954 1 98.56 15 GLY B N 1
ATOM 785 C CA . GLY B 1 15 ? 2.049 -8.492 -1.443 1 98.56 15 GLY B CA 1
ATOM 786 C C . GLY B 1 15 ? 2.459 -9.516 -2.479 1 98.56 15 GLY B C 1
ATOM 787 O O . GLY B 1 15 ? 2.059 -10.68 -2.398 1 98.56 15 GLY B O 1
ATOM 788 N N . GLN B 1 16 ? 3.232 -9.109 -3.391 1 98.62 16 GLN B N 1
ATOM 789 C CA . GLN B 1 16 ? 3.67 -9.977 -4.477 1 98.62 16 GLN B CA 1
ATOM 790 C C . GLN B 1 16 ? 4.414 -11.203 -3.941 1 98.62 16 GLN B C 1
ATOM 792 O O . GLN B 1 16 ? 4.32 -12.289 -4.512 1 98.62 16 GLN B O 1
ATOM 797 N N . CYS B 1 17 ? 5.023 -10.969 -2.816 1 98.31 17 CYS B N 1
ATOM 798 C CA . CYS B 1 17 ? 5.805 -12.031 -2.199 1 98.31 17 CYS B CA 1
ATOM 799 C C . CYS B 1 17 ? 4.996 -12.758 -1.131 1 98.31 17 CYS B C 1
ATOM 801 O O . CYS B 1 17 ? 5.559 -13.305 -0.182 1 98.31 17 CYS B O 1
ATOM 803 N N . ASN B 1 18 ? 3.758 -12.703 -1.228 1 97.25 18 ASN B N 1
ATOM 804 C CA . ASN B 1 18 ? 2.859 -13.359 -0.288 1 97.25 18 ASN B CA 1
ATOM 805 C C . ASN B 1 18 ? 3.174 -12.977 1.154 1 97.25 18 ASN B C 1
ATOM 807 O O . ASN B 1 18 ? 3.191 -13.828 2.043 1 97.25 18 ASN B O 1
ATOM 8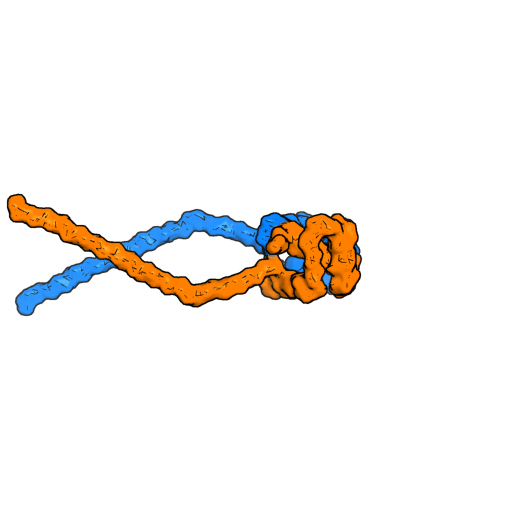11 N N . ARG B 1 19 ? 3.596 -11.781 1.384 1 97.19 19 ARG B N 1
ATOM 812 C CA . ARG B 1 19 ? 3.779 -11.141 2.682 1 97.19 19 ARG B CA 1
ATOM 813 C C . ARG B 1 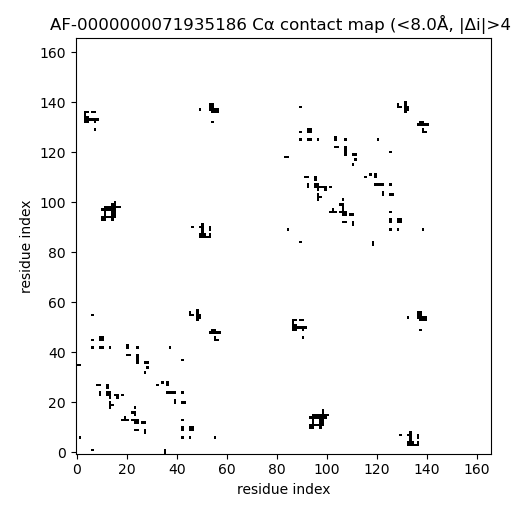19 ? 5.004 -11.695 3.398 1 97.19 19 ARG B C 1
ATOM 815 O O . ARG B 1 19 ? 5.039 -11.742 4.629 1 97.19 19 ARG B O 1
ATOM 822 N N . ASP B 1 20 ? 5.941 -12.172 2.559 1 97.75 20 ASP B N 1
ATOM 823 C CA . ASP B 1 20 ? 7.262 -12.508 3.08 1 97.75 20 ASP B CA 1
ATOM 824 C C . ASP B 1 20 ? 8.195 -11.297 3.045 1 97.75 20 ASP B C 1
ATOM 826 O O . ASP B 1 20 ? 8.625 -10.867 1.972 1 97.75 20 ASP B O 1
ATOM 830 N N . LYS B 1 21 ? 8.492 -10.867 4.199 1 96.31 21 LYS B N 1
ATOM 831 C CA . LYS B 1 21 ? 9.266 -9.633 4.324 1 96.31 21 LYS B CA 1
ATOM 832 C C . LYS B 1 21 ? 10.648 -9.781 3.701 1 96.31 21 LYS B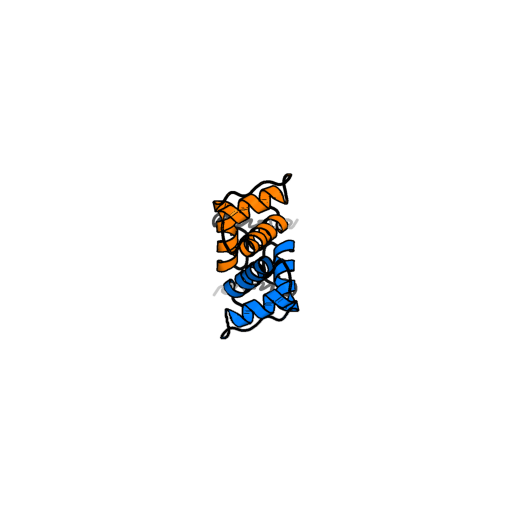 C 1
ATOM 834 O O . LYS B 1 21 ? 11.141 -8.859 3.049 1 96.31 21 LYS B O 1
ATOM 839 N N . ARG B 1 22 ? 11.281 -10.93 3.904 1 97.31 22 ARG B N 1
ATOM 840 C CA . ARG B 1 22 ? 12.625 -11.164 3.391 1 97.31 22 ARG B CA 1
ATOM 841 C C . ARG B 1 22 ? 12.633 -11.195 1.865 1 97.31 22 ARG B C 1
ATOM 843 O O . ARG B 1 22 ? 13.484 -10.57 1.227 1 97.31 22 ARG B O 1
ATOM 850 N N . GLU B 1 23 ? 11.68 -11.906 1.364 1 98.31 23 GLU B N 1
ATOM 851 C CA . GLU B 1 23 ? 11.586 -11.992 -0.09 1 98.31 23 GLU B CA 1
ATOM 852 C C . GLU B 1 23 ? 11.258 -10.641 -0.705 1 98.31 23 GLU B C 1
ATOM 854 O O . GLU B 1 23 ? 11.766 -10.289 -1.77 1 98.31 23 GLU B O 1
ATOM 859 N N . ALA B 1 24 ? 10.406 -9.875 -0.035 1 98.56 24 ALA B N 1
ATOM 860 C CA . ALA B 1 24 ? 9.992 -8.57 -0.542 1 98.56 24 ALA B CA 1
ATOM 861 C C . ALA B 1 24 ? 11.188 -7.625 -0.655 1 98.56 24 ALA B C 1
ATOM 863 O O . ALA B 1 24 ? 11.344 -6.926 -1.659 1 98.56 24 ALA B O 1
ATOM 864 N N . VAL B 1 25 ? 12.055 -7.602 0.372 1 98.44 25 VAL B N 1
ATOM 865 C CA . VAL B 1 25 ? 13.211 -6.711 0.384 1 98.44 25 VAL B CA 1
ATOM 866 C C . VAL B 1 25 ? 14.211 -7.141 -0.687 1 98.44 25 VAL B C 1
ATOM 868 O O . VAL B 1 25 ? 14.773 -6.305 -1.394 1 98.44 25 VAL B O 1
ATOM 871 N N . ARG B 1 26 ? 14.414 -8.438 -0.825 1 98.44 26 ARG B N 1
ATOM 872 C CA . ARG B 1 26 ? 15.297 -8.969 -1.86 1 98.44 26 ARG B CA 1
ATOM 873 C C . ARG B 1 26 ? 14.789 -8.602 -3.25 1 98.44 26 ARG B C 1
ATOM 875 O O . ARG B 1 26 ? 15.562 -8.148 -4.098 1 98.44 26 ARG B O 1
ATOM 882 N N . LEU B 1 27 ? 13.539 -8.773 -3.436 1 98.56 27 LEU B N 1
ATOM 883 C CA . LEU B 1 27 ? 12.945 -8.477 -4.73 1 98.56 27 LEU B CA 1
ATOM 884 C C . LEU B 1 27 ? 13.023 -6.984 -5.043 1 98.56 27 LEU B C 1
ATOM 886 O O . LEU B 1 27 ? 13.266 -6.598 -6.188 1 98.56 27 LEU B O 1
ATOM 890 N N . TYR B 1 28 ? 12.812 -6.133 -4.02 1 98.62 28 TYR B N 1
ATOM 891 C CA . TYR B 1 28 ? 12.969 -4.695 -4.203 1 98.62 28 TYR B CA 1
ATOM 892 C C . TYR B 1 28 ? 14.359 -4.355 -4.715 1 98.62 28 TYR B C 1
ATOM 894 O O . TYR B 1 28 ? 14.508 -3.564 -5.652 1 98.62 28 TYR B O 1
ATOM 902 N N . ALA B 1 29 ? 15.359 -4.934 -4.125 1 98.44 29 ALA B N 1
ATOM 903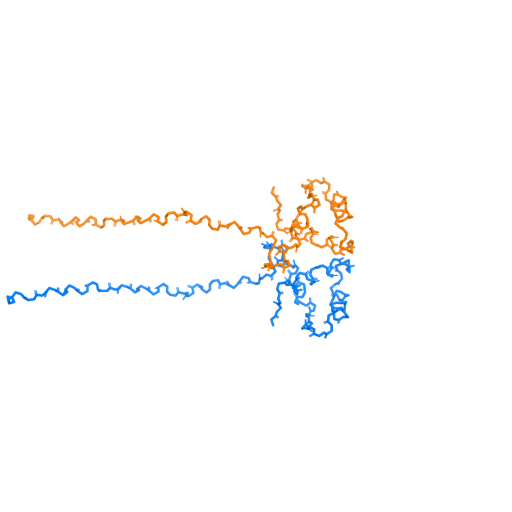 C CA . ALA B 1 29 ? 16.75 -4.688 -4.5 1 98.44 29 ALA B CA 1
ATOM 904 C C . ALA B 1 29 ? 17.016 -5.133 -5.934 1 98.44 29 ALA B C 1
ATOM 906 O O . ALA B 1 29 ? 17.766 -4.48 -6.664 1 98.44 29 ALA B O 1
ATOM 907 N N . ILE B 1 30 ? 16.453 -6.238 -6.348 1 98.56 30 ILE B N 1
ATOM 908 C CA . ILE B 1 30 ? 16.609 -6.773 -7.695 1 98.56 30 ILE B CA 1
ATOM 909 C C . ILE B 1 30 ? 15.953 -5.844 -8.711 1 98.56 30 ILE B C 1
ATOM 911 O O . ILE B 1 30 ? 16.531 -5.527 -9.75 1 98.56 30 ILE B O 1
ATOM 915 N N . LYS B 1 31 ? 14.797 -5.312 -8.383 1 98.19 31 LYS B N 1
ATOM 916 C CA . LYS B 1 31 ? 14.008 -4.504 -9.305 1 98.19 31 LYS B CA 1
ATOM 917 C C . LYS B 1 31 ? 14.531 -3.076 -9.383 1 98.19 31 LYS B C 1
ATOM 919 O O . LYS B 1 31 ? 14.43 -2.426 -10.422 1 98.19 31 LYS B O 1
ATOM 924 N N . PHE B 1 32 ? 15.016 -2.65 -8.258 1 97.94 32 PHE B N 1
ATOM 925 C CA . PHE B 1 32 ? 15.461 -1.264 -8.18 1 97.94 32 PHE B CA 1
ATOM 926 C C . PHE B 1 32 ? 16.875 -1.177 -7.621 1 97.94 32 PHE B C 1
ATOM 928 O O . PHE B 1 32 ? 17.094 -0.6 -6.551 1 97.94 32 PHE B O 1
ATOM 935 N N . PRO B 1 33 ? 17.938 -1.605 -8.383 1 97.62 33 PRO B N 1
ATOM 936 C CA . PRO B 1 33 ? 19.297 -1.703 -7.867 1 97.62 33 PRO B CA 1
ATOM 937 C C . PRO B 1 33 ? 19.906 -0.339 -7.562 1 97.62 33 PRO B C 1
ATOM 939 O O . PRO B 1 33 ? 20.812 -0.236 -6.727 1 97.62 33 PRO B O 1
ATOM 942 N N . SER B 1 34 ? 19.391 0.668 -8.148 1 97.31 34 SER B N 1
ATOM 943 C CA . SER B 1 34 ? 20 1.981 -8 1 97.31 34 SER B CA 1
ATOM 944 C C . SER B 1 34 ? 19.328 2.789 -6.895 1 97.31 34 SER B C 1
ATOM 946 O O . SER B 1 34 ? 19.781 3.883 -6.551 1 97.31 34 SER B O 1
ATOM 948 N N . ARG B 1 35 ? 18.281 2.256 -6.363 1 96.75 35 ARG B N 1
ATOM 949 C CA . ARG B 1 35 ? 17.562 2.967 -5.309 1 96.75 35 ARG B CA 1
ATOM 950 C C . ARG B 1 35 ? 18.078 2.559 -3.93 1 96.75 35 ARG B C 1
ATOM 952 O O . ARG B 1 35 ? 18.891 1.639 -3.807 1 96.75 35 ARG B O 1
ATOM 959 N N . ARG B 1 36 ? 17.688 3.455 -2.916 1 97 36 ARG B N 1
ATOM 960 C CA . ARG B 1 36 ? 17.922 3.031 -1.539 1 97 36 ARG B CA 1
ATOM 961 C C . ARG B 1 36 ? 17.094 1.794 -1.202 1 97 36 ARG B C 1
ATOM 963 O O . ARG B 1 36 ? 15.891 1.755 -1.467 1 97 36 ARG B O 1
ATOM 970 N N . HIS B 1 37 ? 17.797 0.791 -0.671 1 97.81 37 HIS B N 1
ATOM 971 C CA . HIS B 1 37 ? 17.094 -0.447 -0.336 1 97.81 37 HIS B CA 1
ATOM 972 C C . HIS B 1 37 ? 16.562 -0.41 1.091 1 97.81 37 HIS B C 1
ATOM 974 O O . HIS B 1 37 ? 17.297 -0.102 2.029 1 97.81 37 HIS B O 1
ATOM 980 N N . PRO B 1 38 ? 15.289 -0.684 1.21 1 97.75 38 PRO B N 1
ATOM 981 C CA . PRO B 1 38 ? 14.742 -0.732 2.568 1 97.75 38 PRO B CA 1
ATOM 982 C C . PRO B 1 38 ? 15.234 -1.944 3.357 1 97.75 38 PRO B C 1
ATOM 984 O O . PRO B 1 38 ? 15.508 -2.994 2.773 1 97.75 38 PRO B O 1
ATOM 987 N N . SER B 1 39 ? 15.375 -1.746 4.633 1 96.81 39 SER B N 1
ATOM 988 C CA . SER B 1 39 ? 15.547 -2.9 5.508 1 96.81 39 SER B CA 1
ATOM 989 C C . SER B 1 39 ? 14.234 -3.664 5.676 1 96.81 39 SER B C 1
ATOM 991 O O . SER B 1 39 ? 13.172 -3.168 5.305 1 96.81 39 SER B O 1
ATOM 993 N N . TYR B 1 40 ? 14.336 -4.852 6.242 1 95.94 40 TYR B N 1
ATOM 994 C CA . TYR B 1 40 ? 13.141 -5.625 6.551 1 95.94 40 TYR B CA 1
ATOM 995 C C . TYR B 1 40 ? 12.219 -4.852 7.484 1 95.94 40 TYR B C 1
ATOM 997 O O . TYR B 1 40 ? 10.992 -4.891 7.332 1 95.94 40 TYR B O 1
ATOM 1005 N N . PHE B 1 41 ? 12.875 -4.09 8.328 1 95.38 41 PHE B N 1
ATOM 1006 C CA . PHE B 1 41 ? 12.109 -3.34 9.32 1 95.38 41 PHE B CA 1
ATOM 1007 C C . PHE B 1 41 ? 11.398 -2.156 8.672 1 95.38 41 PHE B C 1
ATOM 1009 O O . PHE B 1 41 ? 10.234 -1.886 8.977 1 95.38 41 PHE B O 1
ATOM 1016 N N . THR B 1 42 ? 12.117 -1.486 7.785 1 96.19 42 THR B N 1
ATOM 1017 C CA . THR B 1 42 ? 11.531 -0.343 7.098 1 96.19 42 THR B CA 1
ATOM 1018 C C . THR B 1 42 ? 10.312 -0.769 6.281 1 96.19 42 THR B C 1
ATOM 1020 O O . THR B 1 42 ? 9.273 -0.106 6.32 1 96.19 42 THR B O 1
ATOM 1023 N N . ASN B 1 43 ? 10.43 -1.896 5.605 1 97.56 43 ASN B N 1
ATOM 1024 C CA . ASN B 1 43 ? 9.32 -2.412 4.809 1 97.56 43 ASN B CA 1
ATOM 1025 C C . ASN B 1 43 ? 8.125 -2.791 5.684 1 97.56 43 ASN B C 1
ATOM 1027 O O . ASN B 1 43 ? 6.992 -2.398 5.398 1 97.56 43 ASN B O 1
ATOM 1031 N N . ALA B 1 44 ? 8.445 -3.467 6.75 1 96.62 44 ALA B N 1
ATOM 1032 C CA . ALA B 1 44 ? 7.395 -3.906 7.66 1 96.62 44 ALA B CA 1
ATOM 1033 C C . ALA B 1 44 ? 6.672 -2.713 8.281 1 96.62 44 ALA B C 1
ATOM 1035 O O . ALA B 1 44 ? 5.445 -2.713 8.398 1 96.62 44 ALA B O 1
ATOM 1036 N N . SER B 1 45 ? 7.469 -1.778 8.625 1 96.88 45 SER B N 1
ATOM 1037 C CA . SER B 1 45 ? 6.906 -0.586 9.258 1 96.88 45 SER B CA 1
ATOM 1038 C C . SER B 1 45 ? 6.016 0.183 8.289 1 96.88 45 SER B C 1
ATOM 1040 O O . SER B 1 45 ? 4.977 0.713 8.68 1 96.88 45 SER B O 1
ATOM 1042 N N . ALA B 1 46 ? 6.418 0.248 7.07 1 97.69 46 ALA B N 1
ATOM 1043 C CA . ALA B 1 46 ? 5.625 0.934 6.051 1 97.69 46 ALA B CA 1
ATOM 1044 C C . ALA B 1 46 ? 4.262 0.27 5.879 1 97.69 46 ALA B C 1
ATOM 1046 O O . ALA B 1 46 ? 3.234 0.949 5.852 1 97.69 46 ALA B O 1
ATOM 1047 N N . VAL B 1 47 ? 4.27 -1.062 5.836 1 98.5 47 VAL B N 1
ATOM 1048 C CA . VAL B 1 47 ? 3.033 -1.818 5.652 1 98.5 47 VAL B CA 1
ATOM 1049 C C . VAL B 1 47 ? 2.143 -1.659 6.883 1 98.5 47 VAL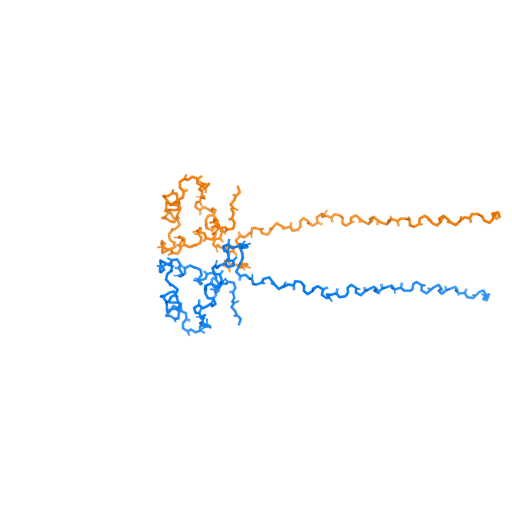 B C 1
ATOM 1051 O O . VAL B 1 47 ? 0.934 -1.449 6.762 1 98.5 47 VAL B O 1
ATOM 1054 N N . GLN B 1 48 ? 2.764 -1.721 8.031 1 98.31 48 GLN B N 1
ATOM 1055 C CA . GLN B 1 48 ? 2.014 -1.589 9.273 1 98.31 48 GLN B CA 1
ATOM 1056 C C . GLN B 1 48 ? 1.382 -0.205 9.391 1 98.31 48 GLN B C 1
ATOM 1058 O O . GLN B 1 48 ? 0.226 -0.076 9.805 1 98.31 48 GLN B O 1
ATOM 1063 N N . ARG B 1 49 ? 2.133 0.779 9.016 1 97.88 49 ARG B N 1
ATOM 1064 C CA . ARG B 1 49 ? 1.609 2.139 9.086 1 97.88 49 ARG B CA 1
ATOM 1065 C C . ARG B 1 49 ? 0.443 2.328 8.125 1 97.88 49 ARG B C 1
ATOM 1067 O O . ARG B 1 49 ? -0.57 2.936 8.477 1 97.88 49 ARG B O 1
ATOM 1074 N N . LEU B 1 50 ? 0.595 1.764 6.977 1 98.25 50 LEU B N 1
ATOM 1075 C CA . LEU B 1 50 ? -0.492 1.825 6.004 1 98.25 50 LEU B CA 1
ATOM 1076 C C . LEU B 1 50 ? -1.752 1.166 6.559 1 98.25 50 LEU B C 1
ATOM 1078 O O . LEU B 1 50 ? -2.85 1.712 6.43 1 98.25 50 LEU B O 1
ATOM 1082 N N . HIS B 1 51 ? -1.555 0.067 7.203 1 98.31 51 HIS B N 1
ATOM 1083 C CA . HIS B 1 51 ? -2.67 -0.693 7.758 1 98.31 51 HIS B CA 1
ATOM 1084 C C . HIS B 1 51 ? -3.355 0.073 8.883 1 98.31 51 HIS B C 1
ATOM 1086 O O . HIS B 1 51 ? -4.582 0.054 8.992 1 98.31 51 HIS B O 1
ATOM 1092 N N . GLN B 1 52 ? -2.578 0.858 9.609 1 97.56 52 GLN B N 1
ATOM 1093 C CA . GLN B 1 52 ? -3.088 1.511 10.812 1 97.56 52 GLN B CA 1
ATOM 1094 C C . GLN B 1 52 ? -3.643 2.895 10.492 1 97.56 52 GLN B C 1
ATOM 1096 O O . GLN B 1 52 ? -4.645 3.318 11.07 1 97.56 52 GLN B O 1
ATOM 1101 N N . THR B 1 53 ? -2.951 3.621 9.562 1 96.06 53 THR B N 1
ATOM 1102 C CA . THR B 1 53 ? -3.271 5.035 9.422 1 96.06 53 THR B CA 1
ATOM 1103 C C . THR B 1 53 ? -3.764 5.344 8.016 1 96.06 53 THR B C 1
ATOM 1105 O O . THR B 1 53 ? -4.305 6.422 7.758 1 96.06 53 THR B O 1
ATOM 1108 N N . GLY B 1 54 ? -3.533 4.426 7.07 1 97.19 54 GLY B N 1
ATOM 1109 C CA . GLY B 1 54 ? -3.842 4.68 5.672 1 97.19 54 GLY B CA 1
ATOM 1110 C C . GLY B 1 54 ? -2.719 5.379 4.93 1 97.19 54 GLY B C 1
ATOM 1111 O O . GLY B 1 54 ? -2.85 5.688 3.744 1 97.19 54 GLY B O 1
ATOM 1112 N N . SER B 1 55 ? -1.604 5.555 5.691 1 97.31 55 SER B N 1
ATOM 1113 C CA . SER B 1 55 ? -0.437 6.234 5.137 1 97.31 55 SER B CA 1
ATOM 1114 C C . SER B 1 55 ? 0.852 5.5 5.5 1 97.31 55 SER B C 1
ATOM 1116 O O . SER B 1 55 ? 0.95 4.895 6.566 1 97.31 55 SER B O 1
ATOM 1118 N N . CYS B 1 56 ? 1.829 5.609 4.582 1 97.38 56 CYS B N 1
ATOM 1119 C CA . CYS B 1 56 ? 3.127 5.004 4.859 1 97.38 56 CYS B CA 1
ATOM 1120 C C . CYS B 1 56 ? 4.031 5.977 5.613 1 97.38 56 CYS B C 1
ATOM 1122 O O . CYS B 1 56 ? 5.102 5.594 6.082 1 97.38 56 CYS B O 1
ATOM 1124 N N . HIS B 1 57 ? 3.549 7.184 5.766 1 93.44 57 HIS B N 1
ATOM 1125 C CA . HIS B 1 57 ? 4.379 8.203 6.402 1 93.44 57 HIS B CA 1
ATOM 1126 C C . HIS B 1 57 ? 4.324 8.078 7.922 1 93.44 57 HIS B C 1
ATOM 1128 O O . HIS B 1 57 ? 3.268 7.801 8.492 1 93.44 57 HIS B O 1
ATOM 1134 N N . ARG B 1 58 ? 5.508 8.344 8.383 1 87.5 58 ARG B N 1
ATOM 1135 C CA . ARG B 1 58 ? 5.555 8.461 9.836 1 87.5 58 ARG B CA 1
ATOM 1136 C C . ARG B 1 58 ? 4.898 9.758 10.305 1 87.5 58 ARG B C 1
ATOM 1138 O O . ARG B 1 58 ? 5.09 10.812 9.695 1 87.5 58 ARG B O 1
ATOM 1145 N N . ARG B 1 59 ? 3.916 9.656 11.125 1 73.62 59 ARG B N 1
ATOM 1146 C CA . ARG B 1 59 ? 3.359 10.883 11.695 1 73.62 59 ARG B CA 1
ATOM 1147 C C . ARG B 1 59 ? 4.379 11.578 12.594 1 73.62 59 ARG B C 1
ATOM 1149 O O . ARG B 1 59 ? 4.988 10.938 13.453 1 73.62 59 ARG B O 1
ATOM 1156 N N . ILE B 1 60 ? 5.039 12.516 12.031 1 62.88 60 ILE B N 1
ATOM 1157 C CA . ILE B 1 60 ? 5.891 13.289 12.93 1 62.88 60 ILE B CA 1
ATOM 1158 C C . ILE B 1 60 ? 5.035 13.938 14.016 1 62.88 60 ILE B C 1
ATOM 1160 O O . ILE B 1 60 ? 4 14.539 13.727 1 62.88 60 ILE B O 1
ATOM 1164 N N . PRO B 1 61 ? 5.164 13.336 15.195 1 56.22 61 PRO B N 1
ATOM 1165 C CA . PRO B 1 61 ? 4.387 14 16.234 1 56.22 61 PRO B CA 1
ATOM 1166 C C . PRO B 1 61 ? 4.488 15.523 16.172 1 56.22 61 PRO B C 1
ATOM 1168 O O . PRO B 1 61 ? 5.531 16.062 15.781 1 56.22 61 PRO B O 1
ATOM 1171 N N . LEU B 1 62 ? 3.387 16.109 15.68 1 49.06 62 LEU B N 1
ATOM 1172 C CA . LEU B 1 62 ? 3.428 17.562 15.836 1 49.06 62 LEU B CA 1
ATOM 1173 C C . LEU B 1 62 ? 4.227 17.953 17.078 1 49.06 62 LEU B C 1
ATOM 1175 O O . LEU B 1 62 ? 4.023 17.391 18.156 1 49.06 62 LEU B O 1
ATOM 1179 N N . SER B 1 63 ? 5.461 18.125 16.812 1 50.28 63 SER B N 1
ATOM 1180 C CA . SER B 1 63 ? 6.141 18.703 17.984 1 50.28 63 SER B CA 1
ATOM 1181 C C . SER B 1 63 ? 5.188 19.562 18.797 1 50.28 63 SER B C 1
ATOM 1183 O O . SER B 1 63 ? 4.496 20.422 18.266 1 50.28 63 SER B O 1
ATOM 1185 N N . ARG B 1 64 ? 4.656 19.016 19.797 1 47.72 64 ARG B N 1
ATOM 1186 C CA . ARG B 1 64 ? 3.9 19.859 20.703 1 47.72 64 ARG B CA 1
ATOM 1187 C C . ARG B 1 64 ? 4.488 21.266 20.766 1 47.72 64 ARG B C 1
ATOM 1189 O O . ARG B 1 64 ? 3.848 22.203 21.266 1 47.72 64 ARG B O 1
ATOM 1196 N N . ASP B 1 65 ? 5.871 21.281 20.672 1 43.12 65 ASP B N 1
ATOM 1197 C CA . ASP B 1 65 ? 6.488 22.516 21.141 1 43.12 65 ASP B CA 1
ATOM 1198 C C . ASP B 1 65 ? 6.352 23.625 20.109 1 43.12 65 ASP B C 1
ATOM 1200 O O . ASP B 1 65 ? 7.152 24.562 20.094 1 43.12 65 ASP B O 1
ATOM 1204 N N . THR B 1 66 ? 5.758 23.391 19.016 1 41 66 THR B N 1
ATOM 1205 C CA . THR B 1 66 ? 5.855 24.703 18.375 1 41 66 THR B CA 1
ATOM 1206 C C . THR B 1 66 ? 5.215 25.781 19.234 1 41 66 THR B C 1
ATOM 1208 O O . THR B 1 66 ? 4.012 25.734 19.516 1 41 66 THR B O 1
ATOM 1211 N N . PRO B 1 67 ? 5.918 26.406 20.141 1 37.75 67 PRO B N 1
ATOM 1212 C CA . PRO B 1 67 ? 5.402 27.578 20.844 1 37.75 67 PRO B CA 1
ATOM 1213 C C . PRO B 1 67 ? 4.617 28.531 19.938 1 37.75 67 PRO B C 1
ATOM 1215 O O . PRO B 1 67 ? 5.051 28.828 18.828 1 37.75 67 PRO B O 1
ATOM 1218 N N . LEU B 1 68 ? 3.367 28.266 19.75 1 36.03 68 LEU B N 1
ATOM 1219 C CA . LEU B 1 68 ? 2.57 29.359 19.203 1 36.03 68 LEU B CA 1
ATOM 1220 C C . LEU B 1 68 ? 3.176 30.719 19.578 1 36.03 68 LEU B C 1
ATOM 1222 O O . LEU B 1 68 ? 3.217 31.078 20.75 1 36.03 68 LEU B O 1
ATOM 1226 N N . ALA B 1 69 ? 4.324 31.047 18.984 1 32.41 69 ALA B N 1
ATOM 1227 C CA . ALA B 1 69 ? 4.793 32.406 19.172 1 32.41 69 ALA B CA 1
ATOM 1228 C C . ALA B 1 69 ? 3.627 33.406 19.141 1 32.41 69 ALA B C 1
ATOM 1230 O O . ALA B 1 69 ? 2.85 33.438 18.172 1 32.41 69 ALA B O 1
ATOM 1231 N N . ASP B 1 70 ? 2.971 33.719 20.25 1 33.12 70 ASP B N 1
ATOM 1232 C CA . ASP B 1 70 ? 2.141 34.875 20.516 1 33.12 70 ASP B CA 1
ATOM 1233 C C . ASP B 1 70 ? 2.75 36.125 19.891 1 33.12 70 ASP B C 1
ATOM 1235 O O . ASP B 1 70 ? 3.686 36.719 20.453 1 33.12 70 ASP B O 1
ATOM 1239 N N . THR B 1 71 ? 3.27 36.094 18.703 1 29.97 71 THR B N 1
ATOM 1240 C CA . THR B 1 71 ? 3.691 37.375 18.141 1 29.97 71 THR B CA 1
ATOM 1241 C C . THR B 1 71 ? 2.547 38.375 18.172 1 29.97 71 THR B C 1
ATOM 1243 O O . THR B 1 71 ? 1.581 38.25 17.422 1 29.97 71 THR B O 1
ATOM 1246 N N . ARG B 1 72 ? 1.997 38.719 19.391 1 28.84 72 ARG B N 1
ATOM 1247 C CA . ARG B 1 72 ? 1.334 3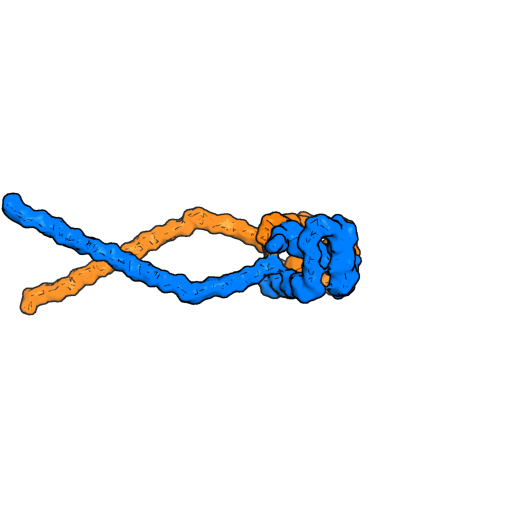9.969 19.672 1 28.84 72 ARG B CA 1
ATOM 1248 C C . ARG B 1 72 ? 2.041 41.125 18.969 1 28.84 72 ARG B C 1
ATOM 1250 O O . ARG B 1 72 ? 3.16 41.5 19.328 1 28.84 72 ARG B O 1
ATOM 1257 N N . LEU B 1 73 ? 2.109 41.156 17.703 1 29.72 73 LEU B N 1
ATOM 1258 C CA . LEU B 1 73 ? 2.438 42.406 17.016 1 29.72 73 LEU B CA 1
ATOM 1259 C C . LEU B 1 73 ? 1.701 43.594 17.641 1 29.72 73 LEU B C 1
ATOM 1261 O O . LEU B 1 73 ? 0.477 43.562 17.781 1 29.72 73 LEU B O 1
ATOM 1265 N N . GLY B 1 74 ? 2.227 44.125 18.75 1 27.16 74 GLY B N 1
ATOM 1266 C CA . GLY B 1 74 ? 1.927 45.406 19.375 1 27.16 74 GLY B CA 1
ATOM 1267 C C . GLY B 1 74 ? 1.538 46.469 18.391 1 27.16 74 GLY B C 1
ATOM 1268 O O . GLY B 1 74 ? 2.252 46.719 17.406 1 27.16 74 GLY B O 1
ATOM 1269 N N . CYS B 1 75 ? 0.25 46.5 17.906 1 25.28 75 CYS B N 1
ATOM 1270 C CA . CYS B 1 75 ? -0.314 47.656 17.234 1 25.28 75 CYS B CA 1
ATOM 1271 C C . CYS B 1 75 ? 0.175 48.969 17.875 1 25.28 75 CYS B C 1
ATOM 1273 O O . CYS B 1 75 ? -0.088 49.219 19.062 1 25.28 75 CYS B O 1
ATOM 1275 N N . TYR B 1 76 ? 1.482 49.281 17.719 1 23.59 76 TYR B N 1
ATOM 1276 C CA . TYR B 1 76 ? 1.973 50.594 18.141 1 23.59 76 TYR B CA 1
ATOM 1277 C C . TYR B 1 76 ? 1.008 51.719 17.734 1 23.59 76 TYR B C 1
ATOM 1279 O O . TYR B 1 76 ? 0.558 51.75 16.578 1 23.59 76 TYR B O 1
ATOM 1287 N N . LYS B 1 77 ? 0.005 51.969 18.578 1 26.31 77 LYS B N 1
ATOM 1288 C CA . LYS B 1 77 ? -0.855 53.125 18.562 1 26.31 77 LYS B CA 1
ATOM 1289 C C . LYS B 1 77 ? -0.053 54.406 18.281 1 26.31 77 LYS B C 1
ATOM 1291 O O . LYS B 1 77 ? 0.734 54.844 19.109 1 26.31 77 LYS B O 1
ATOM 1296 N N . LEU B 1 78 ? 0.717 54.375 17.156 1 26.86 78 LEU B N 1
ATOM 1297 C CA . LEU B 1 78 ? 1.259 55.719 16.828 1 26.86 78 LEU B CA 1
ATOM 1298 C C . LEU B 1 78 ? 0.151 56.75 16.781 1 26.86 78 LEU B C 1
ATOM 1300 O O . LEU B 1 78 ? -0.682 56.75 15.875 1 26.86 78 LEU B O 1
ATOM 1304 N N . CYS B 1 79 ? -0.584 56.875 17.891 1 23.59 79 CYS B N 1
ATOM 1305 C CA . CYS B 1 79 ? -1.426 58.062 17.969 1 23.59 79 CYS B CA 1
ATOM 1306 C C . CYS B 1 79 ? -0.615 59.344 17.703 1 23.59 79 CYS B C 1
ATOM 1308 O O . CYS B 1 79 ? 0.404 59.562 18.359 1 23.59 79 CYS B O 1
ATOM 1310 N N . PRO B 1 80 ? -0.535 59.688 16.422 1 29.02 80 PRO B N 1
ATOM 1311 C CA . PRO B 1 80 ? 0.1 60.969 16.172 1 29.02 80 PRO B CA 1
ATOM 1312 C C . PRO B 1 80 ? -0.298 62.031 17.203 1 29.02 80 PRO B C 1
ATOM 1314 O O . PRO B 1 80 ? -1.369 61.938 17.812 1 29.02 80 PRO B O 1
ATOM 1317 N N . GLY B 1 81 ? 0.601 62.406 18.125 1 23.45 81 GLY B N 1
ATOM 1318 C CA . GLY B 1 81 ? 0.452 63.562 18.969 1 23.45 81 GLY B CA 1
ATOM 1319 C C . GLY B 1 81 ? -0.225 64.75 18.266 1 23.45 81 GLY B C 1
ATOM 1320 O O . GLY B 1 81 ? -0.153 64.812 17.047 1 23.45 81 GLY B O 1
ATOM 1321 N N . SER B 1 82 ? -1.385 65.062 18.719 1 26.11 82 SER B N 1
ATOM 1322 C CA . SER B 1 82 ? -2.115 66.312 18.5 1 26.11 82 SER B CA 1
ATOM 1323 C C . SER B 1 82 ? -1.184 67.5 18.547 1 26.11 82 SER B C 1
ATOM 1325 O O . SER B 1 82 ? -0.584 67.812 19.578 1 26.11 82 SER B O 1
ATOM 1327 N N . SER B 1 83 ? 0.013 67.562 17.828 1 22.95 83 SER B N 1
ATOM 1328 C CA . SER B 1 83 ? 0.054 69 17.625 1 22.95 83 SER B CA 1
ATOM 1329 C C . SER B 1 83 ? -1.014 69.5 16.641 1 22.95 83 SER B C 1
ATOM 1331 O O . SER B 1 83 ? -1.475 68.688 15.812 1 22.95 83 SER B O 1
#

Solvent-accessible surface area (backbone atoms only — not comparable to full-atom values): 9663 Å² total; per-residue (Å²): 134,80,52,33,51,50,52,36,49,44,39,26,35,22,15,49,41,75,66,31,53,67,57,17,42,53,49,48,38,70,77,40,70,88,52,90,73,62,49,59,62,54,43,49,48,33,45,50,32,18,33,71,70,26,23,49,61,78,76,68,69,70,64,79,68,66,66,77,73,76,72,72,74,73,79,72,76,77,70,74,73,80,120,136,78,51,33,50,50,52,35,49,46,38,25,35,22,16,48,41,74,67,31,54,68,57,17,42,52,49,48,40,70,75,39,71,88,51,90,71,62,50,59,62,55,43,50,48,31,46,50,32,18,34,71,71,24,22,49,63,77,78,67,69,70,64,79,67,65,67,76,73,78,72,72,73,73,78,73,75,72,64,73,72,84,119

Foldseek 3Di:
DADPVRLVLLQVLCVVVVNDLVRSQVVSCVVCVPDDGDDSVLSVQQNVCCVVPVGSDDPPPPPPPPPPPPPPVPPPPPPPDPD/DADPVRLVLLQVLCVVVVNDLVRSQVVSCVVCVPDDGDDSVLSVQQNVCCVVPVGSDDPPPPPPPPPPPPPPVPPPCPVPPPD

Nearest PDB structures (foldseek):
  7s03-assembly1_A-2  TM=6.402E-01  e=3.626E+00  Homo sapiens
  1sw6-assembly1_A  TM=4.327E-01  e=4.910E+00  Saccharomyces cerevisiae
  2woc-assembly3_C  TM=3.134E-01  e=5.216E+00  Rhodospirillum rubrum
  7s03-assembly1_A-2  TM=6.419E-01  e=3.258E+00  Homo sapiens
  1sw6-assembly1_A  TM=4.324E-01  e=4.973E+00  Saccharomyces cerevisiae

Sequence (166 aa):
MYTNGDYCEMVLLYGQCNRDKREAVRLYAIKFPSRRHPSYFTNASAVQRLHQTGSCHRRIPLSRDTPLADTRLGCYKLCPGSSMYTNGDYCEMVLLYGQCNRDKREAVRLYAIKFPSRRHPSYFTNASAVQRLHQTGSCHRRIPLSRDTPLADTRLGCYKLCPGSS

Secondary structure (DSSP, 8-state):
---HHHHHHHHHHHHHTTT-HHHHHHHHHHH-TTSPPPPHHHHHHHHHHHHHHSBSS------TT------------------/---HHHHHHHHHHHHHTTT-HHHHHHHHHHH-TTSPPPPHHHHHHHHHHHHHHSBSS------TT------------------